Protein AF-A0A915B3B3-F1 (afdb_monomer)

InterPro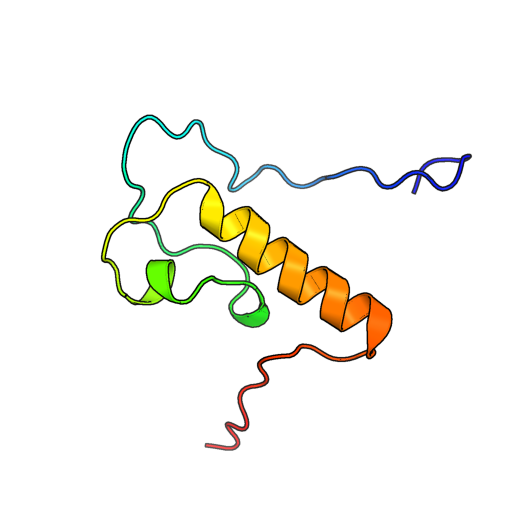 domains:
  IPR000719 Protein kinase domain [PF00069] (3-69)
  IPR000719 Protein kinase domain [PS50011] (1-71)
  IPR011009 Protein kinase-like domain superfamily [SSF56112] (2-69)

Radius of gyration: 14.34 Å; Cα contacts (8 Å, |Δi|>4): 59; chains: 1; bounding box: 28×40×33 Å

Mean predicted aligned error: 5.23 Å

Foldseek 3Di:
DPPVPDDDDDDCVVPDDDPDFDQDDDDDVLLADVVNVVSPTDDPVSVVSSVVQVVCCVVVVDGPDDDPDPD

Nearest PDB structures (foldseek):
  7kx6-assembly1_A  TM=9.879E-01  e=8.230E-06  Homo sapiens
  8u37-assembly1_A  TM=9.000E-01  e=3.165E-04  Homo sapiens
  1xjd-assembly1_A  TM=9.007E-01  e=3.391E-04  Homo sapiens
  8uak-assembly1_A  TM=8.995E-01  e=4.785E-04  Homo sapiens
  2jed-assembly2_B  TM=9.003E-01  e=8.893E-04  Homo sapiens

pLDDT: mean 88.81, std 11.23, range [37.12, 96.62]

Solvent-accessible surface area (backbone atoms only — not comparable to full-atom values): 4734 Å² total; per-residue (Å²): 111,47,99,83,68,43,86,72,93,75,84,64,88,82,67,76,87,81,89,59,73,43,66,80,77,71,80,61,77,77,43,53,35,70,53,49,77,64,60,73,44,35,63,78,63,44,56,57,46,27,48,50,38,50,51,42,26,73,76,71,73,47,64,86,64,70,85,84,76,88,119

Sequence (71 aa):
LTENRSVKLADFGLACTVLGPLYRICGTPTYVAPEMLAEKGYGVSVDLWSLGVILHLMLVGYAPFRSNDRR

Structure (mmCIF, N/CA/C/O backbone):
data_AF-A0A915B3B3-F1
#
_entry.id   AF-A0A915B3B3-F1
#
loop_
_atom_sit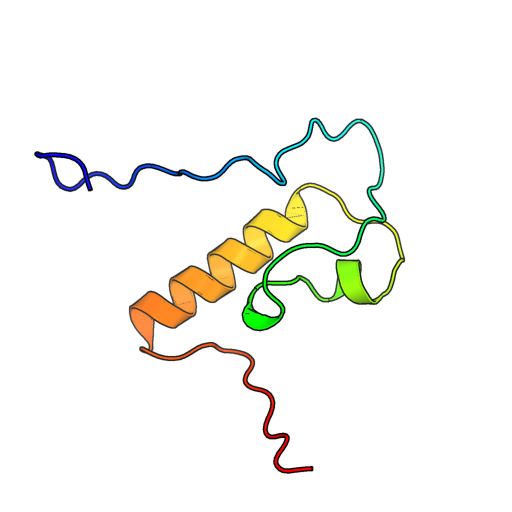e.group_PDB
_atom_site.id
_atom_site.type_symbol
_atom_site.label_atom_id
_atom_site.label_alt_id
_atom_site.label_comp_id
_atom_site.label_asym_id
_atom_site.label_entity_id
_atom_site.label_seq_id
_atom_site.pdbx_PDB_ins_code
_atom_site.Cartn_x
_atom_site.Cartn_y
_atom_site.Cartn_z
_atom_site.occupancy
_atom_site.B_iso_or_equiv
_atom_site.auth_seq_id
_atom_site.auth_comp_id
_atom_site.auth_asym_id
_atom_site.auth_atom_id
_atom_site.pdbx_PDB_model_num
ATOM 1 N N . LEU A 1 1 ? -6.448 5.259 15.105 1.00 78.25 1 LEU A N 1
ATOM 2 C CA . LEU A 1 1 ? -7.603 6.102 14.707 1.00 78.25 1 LEU A CA 1
ATOM 3 C C . LEU A 1 1 ? -7.485 7.437 15.424 1.00 78.25 1 LEU A C 1
ATOM 5 O O . LEU A 1 1 ? -6.982 7.448 16.541 1.00 78.25 1 LEU A O 1
ATOM 9 N N . THR A 1 2 ? -7.876 8.543 14.794 1.00 88.62 2 THR A N 1
ATOM 10 C CA . THR A 1 2 ? -8.016 9.827 15.507 1.00 88.62 2 THR A CA 1
ATOM 11 C C . THR A 1 2 ? -9.219 9.794 16.446 1.00 88.62 2 THR A C 1
ATOM 13 O O . THR A 1 2 ? -10.066 8.906 16.333 1.00 88.62 2 THR A O 1
ATOM 16 N N . GLU A 1 3 ? -9.330 10.790 17.326 1.00 88.38 3 GLU A N 1
ATOM 17 C CA . GLU A 1 3 ? -10.532 11.014 18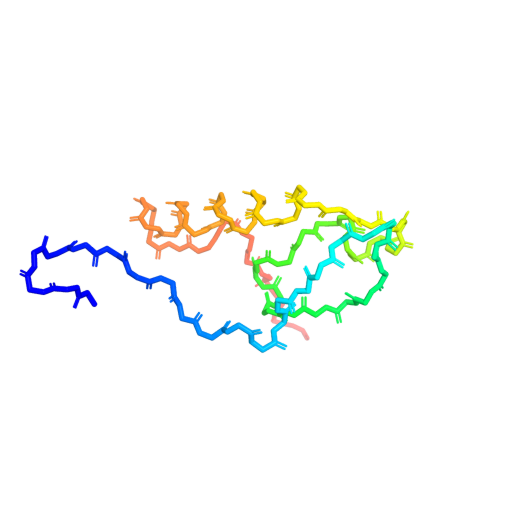.146 1.00 88.38 3 GLU A CA 1
ATOM 18 C C . GLU A 1 3 ? -11.805 11.078 17.280 1.00 88.38 3 GLU A C 1
ATOM 20 O O . GLU A 1 3 ? -12.840 10.525 17.640 1.00 88.38 3 GLU A O 1
ATOM 25 N N . ASN A 1 4 ? -11.683 11.603 16.055 1.00 92.81 4 ASN A N 1
ATOM 26 C CA . ASN A 1 4 ? -12.769 11.706 15.076 1.00 92.81 4 ASN A CA 1
ATOM 27 C C . ASN A 1 4 ? -12.939 10.447 14.203 1.00 92.81 4 ASN A C 1
ATOM 29 O O . ASN A 1 4 ? -13.516 10.519 13.119 1.00 92.81 4 ASN A O 1
ATOM 33 N N . ARG A 1 5 ? -12.401 9.294 14.627 1.00 89.62 5 ARG A N 1
ATOM 34 C CA . ARG A 1 5 ? -12.447 8.012 13.892 1.00 89.62 5 ARG A CA 1
ATOM 35 C C . ARG A 1 5 ? -11.857 8.068 12.476 1.00 89.62 5 ARG A C 1
ATOM 37 O O . ARG A 1 5 ? -12.166 7.224 11.642 1.00 89.62 5 ARG A O 1
ATOM 44 N N . SER A 1 6 ? -10.969 9.019 12.198 1.00 93.88 6 SER A N 1
ATOM 45 C CA . SER A 1 6 ? -10.257 9.086 10.921 1.00 93.88 6 SER A CA 1
ATOM 46 C C . SER A 1 6 ? -9.089 8.100 10.908 1.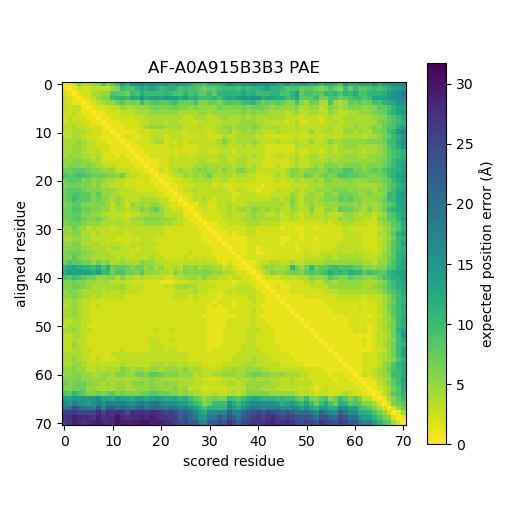00 93.88 6 SER A C 1
ATOM 48 O O . SER A 1 6 ? -8.366 7.940 11.904 1.00 93.88 6 SER A O 1
ATOM 50 N N . VAL A 1 7 ? -8.891 7.449 9.764 1.00 91.31 7 VAL A N 1
ATOM 51 C CA . VAL A 1 7 ? -7.730 6.590 9.519 1.00 91.31 7 VAL A CA 1
ATOM 52 C C . VAL A 1 7 ? -6.507 7.471 9.274 1.00 91.31 7 VAL A C 1
ATOM 54 O O . VAL A 1 7 ? -6.582 8.483 8.582 1.00 91.31 7 VAL A O 1
ATOM 57 N N . LYS A 1 8 ? -5.377 7.089 9.868 1.00 93.50 8 LYS A N 1
ATOM 58 C CA . LYS A 1 8 ? -4.063 7.677 9.610 1.00 93.50 8 LYS A CA 1
ATOM 59 C C . LYS A 1 8 ? -3.157 6.562 9.119 1.00 93.50 8 LYS A C 1
ATOM 61 O O . LYS A 1 8 ? -3.114 5.509 9.754 1.00 93.50 8 LYS A O 1
ATOM 66 N N . LEU A 1 9 ? -2.463 6.799 8.012 1.00 92.19 9 LEU A N 1
ATOM 67 C CA . LEU A 1 9 ? -1.399 5.910 7.565 1.00 92.19 9 LEU A CA 1
ATOM 68 C C . LEU A 1 9 ? -0.176 6.113 8.462 1.00 92.19 9 LEU A C 1
ATOM 70 O O . LEU A 1 9 ? 0.116 7.231 8.890 1.00 92.19 9 LEU A O 1
ATOM 74 N N . ALA A 1 10 ? 0.502 5.017 8.764 1.00 92.75 10 ALA A N 1
ATOM 75 C CA . ALA A 1 10 ? 1.713 4.975 9.566 1.00 92.75 10 ALA A CA 1
ATOM 76 C C . ALA A 1 10 ? 2.685 3.980 8.924 1.00 92.75 10 ALA A C 1
ATOM 78 O O . ALA A 1 10 ? 2.292 3.243 8.025 1.00 92.75 10 ALA A O 1
ATOM 79 N N . ASP A 1 11 ? 3.922 3.970 9.418 1.00 91.69 11 ASP A N 1
ATOM 80 C CA . ASP A 1 11 ? 5.006 3.109 8.935 1.00 91.69 11 ASP A CA 1
ATOM 81 C C . ASP A 1 11 ? 5.371 3.337 7.456 1.00 91.69 11 ASP A C 1
ATOM 83 O O . ASP A 1 11 ? 4.979 2.618 6.541 1.00 91.69 11 ASP A O 1
ATOM 87 N N . PHE A 1 12 ? 6.165 4.385 7.231 1.00 94.81 12 PHE A N 1
ATOM 88 C CA . PHE A 1 12 ? 6.676 4.763 5.912 1.00 94.81 12 PHE A CA 1
ATOM 89 C C . PHE A 1 12 ? 8.051 4.132 5.620 1.00 94.81 12 PHE A C 1
ATOM 91 O O . PHE A 1 12 ? 8.787 4.638 4.777 1.00 94.81 12 PHE A O 1
ATOM 98 N N . GLY A 1 13 ? 8.422 3.030 6.288 1.00 93.62 13 GLY A N 1
ATOM 99 C CA . GLY A 1 13 ? 9.737 2.391 6.122 1.00 93.62 13 GLY A CA 1
ATOM 100 C C . GLY A 1 13 ? 10.016 1.866 4.706 1.00 93.62 13 GLY A C 1
ATOM 101 O O . GLY A 1 13 ? 11.173 1.744 4.309 1.00 93.62 13 GLY A O 1
ATOM 102 N N . LEU A 1 14 ? 8.961 1.591 3.931 1.00 92.69 14 LEU A N 1
ATOM 103 C CA . LEU A 1 14 ? 9.040 1.178 2.523 1.00 92.69 14 LEU A CA 1
ATOM 104 C C . LEU A 1 14 ? 8.654 2.292 1.538 1.00 92.69 14 LEU A C 1
ATOM 106 O O . LEU A 1 14 ? 8.731 2.085 0.327 1.00 92.69 14 LEU A O 1
ATOM 110 N N . ALA A 1 15 ? 8.240 3.461 2.033 1.00 93.69 15 ALA A N 1
ATOM 111 C CA . ALA A 1 15 ? 7.828 4.561 1.177 1.00 93.69 15 ALA A CA 1
ATOM 112 C C . ALA A 1 15 ? 9.033 5.129 0.421 1.00 93.69 15 ALA A C 1
ATOM 114 O O . ALA A 1 15 ? 10.106 5.346 0.987 1.00 93.69 15 ALA A O 1
ATOM 115 N N . CYS A 1 16 ? 8.855 5.390 -0.869 1.00 93.44 16 CYS A N 1
ATOM 116 C CA . CYS A 1 16 ? 9.889 5.989 -1.697 1.00 93.44 16 CYS A CA 1
ATOM 117 C C . CYS A 1 16 ? 9.282 6.836 -2.815 1.00 93.44 16 CYS A C 1
ATOM 119 O O . CYS A 1 16 ? 8.137 6.642 -3.221 1.00 93.44 16 CYS A O 1
ATOM 121 N N . THR A 1 17 ? 10.070 7.780 -3.323 1.00 94.06 17 THR A N 1
ATOM 122 C CA . THR A 1 17 ? 9.708 8.539 -4.519 1.00 94.06 17 THR A CA 1
ATOM 123 C C . THR A 1 17 ? 9.948 7.676 -5.753 1.00 94.06 17 THR A C 1
ATOM 125 O O . THR A 1 17 ? 11.069 7.234 -6.004 1.00 94.06 17 THR A O 1
ATOM 128 N N . VAL A 1 18 ? 8.901 7.464 -6.546 1.00 93.44 18 VAL A N 1
ATOM 129 C CA . VAL A 1 18 ? 8.970 6.688 -7.788 1.00 93.44 18 VAL A CA 1
ATOM 130 C C . VAL A 1 18 ? 9.450 7.597 -8.923 1.00 93.44 18 VAL A C 1
ATOM 132 O O . VAL A 1 18 ? 8.699 8.439 -9.404 1.00 93.44 18 VAL A O 1
ATOM 135 N N . LEU A 1 19 ? 10.708 7.438 -9.345 1.00 92.69 19 LEU A N 1
ATOM 136 C CA . LEU A 1 19 ? 11.300 8.157 -10.492 1.00 92.69 19 LEU A CA 1
ATOM 137 C C . LEU A 1 19 ? 11.374 7.299 -11.769 1.00 92.69 19 LEU A C 1
ATOM 139 O O . LEU A 1 19 ? 11.748 7.784 -12.832 1.00 92.69 19 LEU A O 1
ATOM 143 N N . GLY A 1 20 ? 11.034 6.018 -11.655 1.00 92.56 20 GLY A N 1
ATOM 144 C CA . GLY A 1 20 ? 11.094 5.009 -12.705 1.00 92.56 20 GLY A CA 1
ATOM 145 C C . GLY A 1 20 ? 10.573 3.669 -12.174 1.00 92.56 20 GLY A C 1
ATOM 146 O O . GLY A 1 20 ? 10.105 3.617 -11.033 1.00 92.56 20 GLY A O 1
ATOM 147 N N . PRO A 1 21 ? 10.638 2.590 -12.971 1.00 92.25 21 PRO A N 1
ATOM 148 C CA . PRO A 1 21 ? 10.206 1.272 -12.524 1.00 92.25 21 PRO A CA 1
ATOM 149 C C . PRO A 1 21 ? 11.026 0.807 -11.315 1.00 92.25 21 PRO A C 1
ATOM 151 O O . PRO A 1 21 ? 12.257 0.879 -11.309 1.00 92.25 21 PRO A O 1
ATOM 154 N N . LEU A 1 22 ? 10.324 0.332 -10.291 1.00 92.75 22 LEU A N 1
ATOM 155 C CA . LEU A 1 22 ? 10.902 -0.259 -9.092 1.00 92.75 22 LEU A CA 1
ATOM 156 C C . LEU A 1 22 ? 10.976 -1.780 -9.242 1.00 92.75 22 LEU A C 1
ATOM 158 O O . LEU A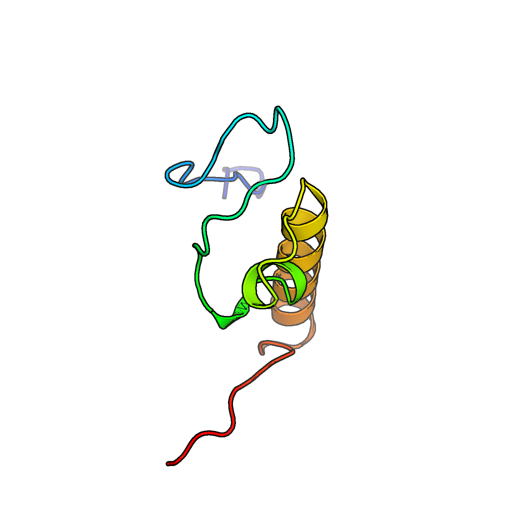 1 22 ? 10.108 -2.386 -9.859 1.00 92.75 22 LEU A O 1
ATOM 162 N N . TYR A 1 23 ? 11.998 -2.396 -8.648 1.00 91.94 23 TYR A N 1
ATOM 163 C CA . TYR A 1 23 ? 12.241 -3.845 -8.753 1.00 91.94 23 TYR A CA 1
ATOM 164 C C . TYR A 1 23 ? 12.426 -4.531 -7.396 1.00 91.94 23 TYR A C 1
ATOM 166 O O . TYR A 1 23 ? 12.567 -5.746 -7.322 1.00 91.94 23 TYR A O 1
ATOM 174 N N . ARG A 1 24 ? 12.452 -3.766 -6.299 1.00 88.06 24 ARG A N 1
ATOM 175 C CA . ARG A 1 24 ? 12.654 -4.327 -4.963 1.00 88.06 24 ARG A CA 1
ATOM 176 C C . ARG A 1 24 ? 11.387 -5.054 -4.521 1.00 88.06 24 ARG A C 1
ATOM 178 O O . ARG A 1 24 ? 10.369 -4.419 -4.288 1.00 88.06 24 ARG A O 1
ATOM 185 N N . ILE A 1 25 ? 11.472 -6.361 -4.311 1.00 87.50 25 ILE A N 1
ATOM 186 C CA . ILE A 1 25 ? 10.392 -7.099 -3.654 1.00 87.50 25 ILE A CA 1
ATOM 187 C C . ILE A 1 25 ? 10.426 -6.766 -2.159 1.00 87.50 25 ILE A C 1
ATOM 189 O O . ILE A 1 25 ? 11.406 -7.042 -1.466 1.00 87.50 25 ILE A O 1
ATOM 193 N N . CYS A 1 26 ? 9.367 -6.137 -1.663 1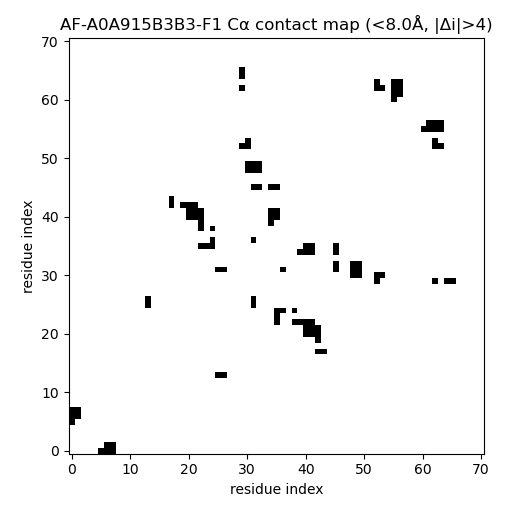.00 87.75 26 CYS A N 1
ATOM 194 C CA . CYS A 1 26 ? 9.184 -5.822 -0.251 1.00 87.75 26 CYS A CA 1
ATOM 195 C C . CYS A 1 26 ? 7.697 -5.846 0.123 1.00 87.75 26 CYS A C 1
ATOM 197 O O . CYS A 1 26 ? 6.825 -5.855 -0.743 1.00 87.75 26 CYS A O 1
ATOM 199 N N . GLY A 1 27 ? 7.422 -5.857 1.428 1.00 86.31 27 GLY A N 1
ATOM 200 C CA . GLY A 1 27 ? 6.069 -5.894 1.980 1.00 86.31 27 GLY A CA 1
ATOM 201 C C . GLY A 1 27 ? 5.699 -7.252 2.573 1.00 86.31 27 GLY A C 1
ATOM 202 O O . GLY A 1 27 ? 6.482 -8.202 2.577 1.00 86.31 27 GLY A O 1
ATOM 203 N N . THR A 1 28 ? 4.493 -7.331 3.124 1.00 88.06 28 THR A N 1
ATOM 204 C CA . THR A 1 28 ? 3.953 -8.573 3.685 1.00 88.06 28 THR A CA 1
ATOM 205 C C . THR A 1 28 ? 3.312 -9.400 2.564 1.00 88.06 28 THR A C 1
ATOM 207 O O . THR A 1 28 ? 2.429 -8.866 1.893 1.00 88.06 28 THR A O 1
ATOM 210 N N . PRO A 1 29 ? 3.679 -10.687 2.373 1.00 86.75 29 PRO A N 1
ATOM 211 C CA . PRO A 1 29 ? 3.317 -11.480 1.188 1.00 86.75 29 PRO A CA 1
ATOM 212 C C . PRO A 1 29 ? 1.841 -11.436 0.775 1.00 86.75 29 PRO A C 1
ATOM 214 O O . PRO A 1 29 ? 1.534 -11.373 -0.408 1.00 86.75 29 PRO A O 1
ATOM 217 N N . THR A 1 30 ? 0.921 -11.400 1.739 1.00 88.62 30 THR A N 1
ATOM 218 C CA . THR A 1 30 ? -0.531 -11.350 1.504 1.0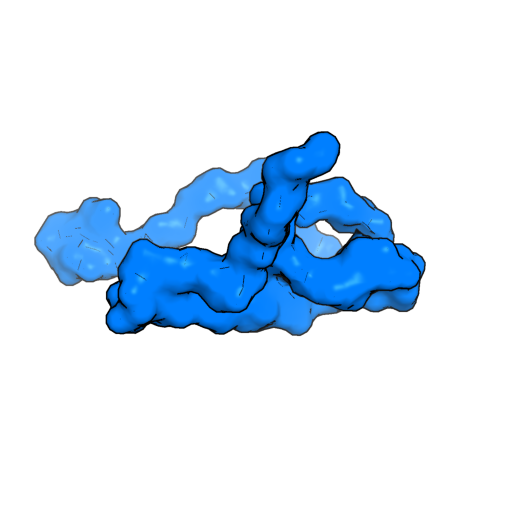0 88.62 30 THR A CA 1
ATOM 219 C C . THR A 1 30 ? -1.007 -10.099 0.752 1.00 88.62 30 THR A C 1
ATOM 221 O O . THR A 1 30 ? -2.067 -10.133 0.134 1.00 88.62 30 THR A O 1
ATOM 224 N N . TYR A 1 31 ? -0.252 -8.998 0.809 1.00 92.44 31 TYR A N 1
ATOM 225 C CA . TYR A 1 31 ? -0.607 -7.708 0.203 1.00 92.44 31 TYR A CA 1
ATOM 226 C C . TYR A 1 31 ? 0.212 -7.392 -1.052 1.00 92.44 31 TYR A C 1
ATOM 228 O O . TYR A 1 31 ? -0.088 -6.426 -1.743 1.00 92.44 31 TYR A O 1
ATOM 236 N N . VAL A 1 32 ? 1.238 -8.191 -1.356 1.00 92.12 32 VAL A N 1
ATOM 237 C CA . VAL A 1 32 ? 2.151 -7.937 -2.475 1.00 92.12 32 VAL A CA 1
ATOM 238 C C . VAL A 1 32 ? 1.428 -8.139 -3.808 1.00 92.12 32 VAL A C 1
ATOM 240 O O . VAL A 1 32 ? 0.702 -9.118 -3.999 1.00 92.12 32 VAL A O 1
ATOM 243 N N . ALA A 1 33 ? 1.634 -7.202 -4.733 1.00 93.25 33 ALA A N 1
ATOM 244 C CA . ALA A 1 33 ? 1.059 -7.256 -6.070 1.00 93.25 33 ALA A CA 1
ATOM 245 C C . ALA A 1 33 ? 1.792 -8.282 -6.959 1.00 93.25 33 ALA A C 1
ATOM 247 O O . ALA A 1 33 ? 3.014 -8.435 -6.848 1.00 93.25 33 ALA A O 1
ATOM 248 N N . PRO A 1 34 ? 1.090 -8.992 -7.861 1.00 92.06 34 PRO A N 1
ATOM 249 C CA . PRO A 1 34 ? 1.689 -10.043 -8.683 1.00 92.06 34 PRO A CA 1
ATOM 250 C C . PRO A 1 34 ? 2.804 -9.523 -9.603 1.00 92.06 34 PRO A C 1
ATOM 252 O O . PRO A 1 34 ? 3.769 -10.240 -9.861 1.00 92.06 34 PRO A O 1
ATOM 255 N N . GLU A 1 35 ? 2.727 -8.276 -10.068 1.00 91.88 35 GLU A N 1
ATOM 256 C CA . GLU A 1 35 ? 3.770 -7.645 -10.883 1.00 91.88 35 GLU A CA 1
ATOM 257 C C . GLU A 1 35 ? 5.092 -7.441 -10.133 1.00 91.88 35 GLU A C 1
ATOM 259 O O . GLU A 1 35 ? 6.150 -7.467 -10.762 1.00 91.88 35 GLU A O 1
ATOM 264 N N . MET A 1 36 ? 5.054 -7.306 -8.801 1.00 91.06 36 MET A N 1
ATOM 265 C CA . MET A 1 36 ? 6.265 -7.249 -7.975 1.00 91.06 36 MET A CA 1
ATOM 266 C C . MET A 1 36 ? 6.970 -8.607 -7.966 1.00 91.06 36 MET A C 1
ATOM 268 O O . MET A 1 36 ? 8.189 -8.663 -8.077 1.00 91.06 36 MET A O 1
ATOM 272 N N . LEU A 1 37 ? 6.201 -9.699 -7.888 1.00 89.00 37 LEU A N 1
ATOM 273 C CA . LEU A 1 37 ? 6.717 -11.074 -7.904 1.00 89.00 37 LEU A CA 1
ATOM 274 C C . LEU A 1 37 ? 7.218 -11.500 -9.287 1.00 89.00 37 LEU A C 1
ATOM 276 O O . LEU A 1 37 ? 8.070 -12.374 -9.397 1.00 89.00 37 LEU A O 1
ATOM 280 N N . ALA A 1 38 ? 6.677 -10.898 -10.346 1.00 88.75 38 ALA A N 1
ATOM 281 C CA . ALA A 1 38 ? 7.100 -11.159 -11.715 1.00 88.75 38 ALA A CA 1
ATOM 282 C C . ALA A 1 38 ? 8.414 -10.450 -12.093 1.00 88.75 38 ALA A C 1
ATOM 284 O O . ALA A 1 38 ? 8.886 -10.650 -13.210 1.00 88.75 38 ALA A O 1
ATOM 285 N N . GLU A 1 39 ? 8.956 -9.590 -11.220 1.00 84.44 39 GLU A N 1
ATOM 286 C CA . GLU A 1 39 ? 10.198 -8.822 -11.422 1.00 84.44 39 GLU A CA 1
ATOM 287 C C . GLU A 1 39 ? 10.231 -7.994 -12.726 1.00 84.44 39 GLU A C 1
ATOM 289 O O . GLU A 1 39 ? 11.287 -7.594 -13.210 1.00 84.44 39 GLU A O 1
ATOM 294 N N . LYS A 1 40 ? 9.061 -7.670 -13.294 1.00 84.44 40 LYS A N 1
ATOM 295 C CA . LYS A 1 40 ? 8.933 -6.922 -14.563 1.00 84.44 40 LYS A CA 1
ATOM 296 C C . LYS A 1 40 ? 9.126 -5.410 -14.413 1.00 84.44 40 LYS A C 1
ATOM 298 O O . LYS A 1 40 ? 9.020 -4.681 -15.397 1.00 84.44 40 LYS A O 1
ATOM 303 N N . GLY A 1 41 ? 9.403 -4.951 -13.196 1.00 89.06 41 GLY A N 1
ATOM 304 C CA . GLY A 1 41 ? 9.338 -3.546 -12.828 1.00 89.06 41 GLY A CA 1
ATOM 305 C C . GLY A 1 41 ? 7.900 -3.133 -12.516 1.00 89.06 41 GLY A C 1
ATOM 306 O O . GLY A 1 41 ? 6.972 -3.453 -13.257 1.00 89.06 41 GLY A O 1
ATOM 307 N N . TYR A 1 42 ? 7.708 -2.422 -11.410 1.00 94.00 42 TYR A N 1
ATOM 308 C CA . TYR A 1 42 ? 6.399 -1.954 -10.963 1.00 94.00 42 TYR A CA 1
ATOM 309 C C . TYR A 1 42 ? 6.408 -0.448 -10.675 1.00 94.00 42 TYR A C 1
ATOM 311 O O . TYR A 1 42 ? 7.461 0.179 -10.545 1.00 94.00 42 TYR A O 1
ATOM 319 N N . GLY A 1 43 ? 5.215 0.142 -10.607 1.00 92.94 43 GLY A N 1
ATOM 320 C CA . GLY A 1 43 ? 5.008 1.552 -10.276 1.00 92.94 43 GLY A CA 1
ATOM 321 C C . GLY A 1 43 ? 4.010 1.714 -9.134 1.00 92.94 43 GLY A C 1
ATOM 322 O O . GLY A 1 43 ? 3.786 0.795 -8.357 1.00 92.94 43 GLY A O 1
ATOM 323 N N . VAL A 1 44 ? 3.355 2.870 -9.066 1.00 94.56 44 VAL A N 1
ATOM 324 C CA . VAL A 1 44 ? 2.394 3.213 -7.997 1.00 94.56 44 VAL A CA 1
ATOM 325 C C . VAL A 1 44 ? 1.121 2.347 -7.978 1.00 94.56 44 VAL A C 1
ATOM 327 O O . VAL A 1 44 ? 0.352 2.396 -7.023 1.00 94.56 44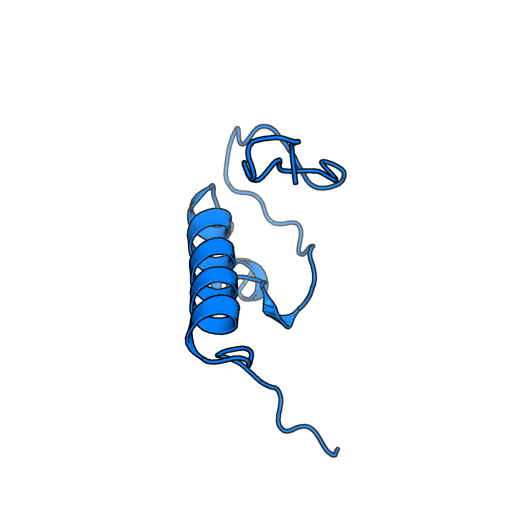 VAL A O 1
ATOM 330 N N . SER A 1 45 ? 0.871 1.537 -9.016 1.00 95.00 45 SER A N 1
ATOM 331 C CA . SER A 1 45 ? -0.300 0.648 -9.090 1.00 95.00 45 SER A CA 1
ATOM 332 C C . SER A 1 45 ? -0.312 -0.433 -8.007 1.00 95.00 45 SER A C 1
ATOM 334 O O . SER A 1 45 ? -1.387 -0.889 -7.618 1.00 95.00 45 SER A O 1
ATOM 336 N N . VAL A 1 46 ? 0.856 -0.811 -7.480 1.00 94.69 46 VAL A N 1
ATOM 337 C CA . VAL A 1 46 ? 0.977 -1.844 -6.436 1.00 94.69 46 VAL A CA 1
ATOM 338 C C . VAL A 1 46 ? 0.325 -1.425 -5.116 1.00 94.69 46 VAL A C 1
ATOM 340 O O . VAL A 1 46 ? -0.177 -2.269 -4.368 1.00 94.69 46 VAL A O 1
ATOM 343 N N . ASP A 1 47 ? 0.253 -0.118 -4.852 1.00 94.69 47 ASP A N 1
ATOM 344 C CA . ASP A 1 47 ? -0.435 0.423 -3.679 1.00 94.69 47 ASP A CA 1
ATOM 345 C C . ASP A 1 47 ? -1.957 0.263 -3.814 1.00 94.69 47 ASP A C 1
ATOM 347 O O . ASP A 1 47 ? -2.640 -0.048 -2.837 1.00 94.69 47 ASP A O 1
ATOM 351 N N . LEU A 1 48 ? -2.498 0.397 -5.034 1.00 96.06 48 LEU A N 1
ATOM 352 C CA . LEU A 1 48 ? -3.921 0.158 -5.310 1.00 96.06 48 LEU A CA 1
ATOM 353 C C . LEU A 1 48 ? -4.284 -1.321 -5.165 1.00 96.06 48 LEU A C 1
ATOM 355 O O . LEU A 1 48 ? -5.350 -1.639 -4.635 1.00 96.06 48 LEU A O 1
ATOM 359 N N . TRP A 1 49 ? -3.394 -2.223 -5.583 1.00 95.50 49 TRP A N 1
ATOM 360 C CA . TRP A 1 49 ? -3.557 -3.654 -5.330 1.00 95.50 49 TRP A CA 1
ATOM 361 C C . TRP A 1 49 ? -3.633 -3.943 -3.826 1.00 95.50 49 TRP A C 1
ATOM 363 O O . TRP A 1 49 ? -4.596 -4.551 -3.353 1.00 95.50 49 TRP A O 1
ATOM 373 N N . SER A 1 50 ? -2.658 -3.438 -3.066 1.00 94.94 50 SER A N 1
ATOM 374 C CA . SER A 1 50 ? -2.596 -3.599 -1.608 1.00 94.94 50 SER A CA 1
ATOM 375 C C . SER A 1 50 ? -3.848 -3.039 -0.925 1.00 94.94 50 SER A C 1
ATOM 377 O O . SER A 1 50 ? -4.428 -3.689 -0.053 1.00 94.94 50 SER A O 1
ATOM 379 N N . LEU A 1 51 ? -4.329 -1.869 -1.362 1.00 95.56 51 LEU A N 1
ATOM 380 C CA . LEU A 1 51 ? -5.579 -1.275 -0.886 1.00 95.56 51 LEU A CA 1
ATOM 381 C C . LEU A 1 51 ? -6.791 -2.172 -1.172 1.00 95.56 51 LEU A C 1
ATOM 383 O O . LEU A 1 51 ? -7.652 -2.321 -0.306 1.00 95.56 51 LEU A O 1
ATOM 387 N N . GLY A 1 52 ? -6.854 -2.800 -2.348 1.00 96.62 52 GLY A N 1
ATOM 388 C CA . GLY A 1 52 ? -7.900 -3.763 -2.700 1.00 96.62 52 GLY A CA 1
ATOM 389 C C . GLY A 1 52 ? -7.910 -4.985 -1.777 1.00 96.62 52 GLY A C 1
ATOM 390 O O . GLY A 1 52 ? -8.973 -5.396 -1.306 1.00 96.62 52 GLY A O 1
ATOM 391 N N . VAL A 1 53 ? -6.730 -5.516 -1.443 1.00 95.88 53 VAL A N 1
ATOM 392 C CA . VAL A 1 53 ? -6.576 -6.605 -0.464 1.00 95.88 53 VAL A CA 1
ATOM 393 C C . VAL A 1 53 ? -7.087 -6.181 0.917 1.00 95.88 53 VAL A C 1
ATOM 395 O O . VAL A 1 53 ? -7.847 -6.924 1.542 1.00 95.88 53 VAL A O 1
ATOM 398 N N . ILE A 1 54 ? -6.723 -4.980 1.385 1.00 95.00 54 ILE A N 1
ATOM 399 C CA . ILE A 1 54 ? -7.179 -4.434 2.676 1.00 95.00 54 ILE A CA 1
ATOM 400 C C . ILE A 1 54 ? -8.699 -4.229 2.676 1.00 95.00 54 ILE A C 1
ATOM 402 O O . ILE A 1 54 ? -9.369 -4.604 3.637 1.00 95.00 54 ILE A O 1
ATOM 406 N N . LEU A 1 55 ? -9.266 -3.677 1.601 1.00 96.00 55 LEU A N 1
ATOM 407 C CA . LEU A 1 55 ? -10.711 -3.485 1.467 1.00 96.00 55 LEU A CA 1
ATOM 408 C C . LEU A 1 55 ? -11.459 -4.818 1.529 1.00 96.00 55 LEU A C 1
ATOM 410 O O . LEU A 1 55 ? -12.445 -4.935 2.255 1.00 96.00 55 LEU A O 1
ATOM 414 N N . HIS A 1 56 ? -10.968 -5.835 0.821 1.00 95.81 56 HIS A N 1
ATOM 415 C CA . HIS A 1 56 ? -11.538 -7.176 0.886 1.00 95.81 56 HIS A CA 1
ATOM 416 C C . HIS A 1 56 ? -11.474 -7.742 2.310 1.00 95.81 56 HIS A C 1
ATOM 418 O O . HIS A 1 56 ? -12.479 -8.241 2.810 1.00 95.81 56 HIS A O 1
ATOM 424 N N . LEU A 1 57 ? -10.336 -7.600 2.995 1.00 94.56 57 LEU A N 1
ATOM 425 C CA . LEU A 1 57 ? -10.182 -8.039 4.383 1.00 94.56 57 LEU A CA 1
ATOM 426 C C . LEU A 1 57 ? -11.198 -7.364 5.316 1.00 94.56 57 LEU A C 1
ATOM 428 O O . LEU A 1 57 ? -11.778 -8.034 6.166 1.00 94.56 57 LEU A O 1
ATOM 432 N N . MET A 1 58 ? -11.445 -6.063 5.139 1.00 94.31 58 MET A N 1
ATOM 433 C CA . MET A 1 58 ? -12.425 -5.315 5.935 1.00 94.31 58 MET A CA 1
ATOM 434 C C . MET A 1 58 ? -13.872 -5.748 5.668 1.00 94.31 58 MET A C 1
ATOM 436 O O . MET A 1 58 ? -14.674 -5.765 6.597 1.00 94.31 58 MET A O 1
ATOM 440 N N . LEU A 1 59 ? -14.213 -6.088 4.422 1.00 96.56 59 LEU A N 1
ATOM 441 C CA . LEU A 1 59 ? -15.579 -6.461 4.034 1.00 96.56 59 LEU A CA 1
ATOM 442 C C . LEU A 1 59 ? -15.906 -7.930 4.317 1.00 96.56 59 LEU A C 1
ATOM 444 O O . LEU A 1 59 ? -17.023 -8.253 4.709 1.00 96.56 59 LEU A O 1
ATOM 448 N N . VAL A 1 60 ? -14.945 -8.820 4.082 1.00 95.75 60 VAL A N 1
ATOM 449 C CA . VAL A 1 60 ? -15.148 -10.275 4.077 1.00 95.75 60 VAL A CA 1
ATOM 450 C C . VAL A 1 60 ? -14.597 -10.933 5.350 1.00 95.75 60 VAL A C 1
ATOM 452 O O . VAL A 1 60 ? -15.022 -12.024 5.725 1.00 95.75 60 VAL A O 1
ATOM 455 N N . GLY A 1 61 ? -13.672 -10.273 6.053 1.00 93.69 61 GLY A N 1
ATOM 456 C CA . GLY A 1 61 ? -13.059 -10.774 7.289 1.00 93.69 61 GLY A CA 1
ATOM 457 C C . GLY A 1 61 ? -11.883 -11.732 7.074 1.00 93.69 61 GLY A C 1
ATOM 458 O O . GLY A 1 61 ? -11.315 -12.242 8.039 1.00 93.69 61 GLY A O 1
ATOM 459 N N . TYR A 1 62 ? -11.483 -11.985 5.826 1.00 90.62 62 TYR A N 1
ATOM 460 C CA . TYR A 1 62 ? -10.285 -12.752 5.491 1.00 90.62 62 TYR A CA 1
ATOM 461 C C . TYR A 1 62 ? -9.584 -12.213 4.244 1.00 90.62 62 TYR A C 1
ATOM 463 O O . TYR A 1 62 ? -10.179 -11.473 3.479 1.00 90.62 62 TYR A O 1
ATOM 471 N N . ALA A 1 63 ? -8.305 -12.552 4.059 1.00 88.38 63 ALA A N 1
ATOM 472 C CA . ALA A 1 63 ? -7.537 -12.125 2.892 1.00 88.38 63 ALA A CA 1
ATOM 473 C C . ALA A 1 63 ? -8.007 -12.848 1.612 1.00 88.38 63 ALA A C 1
ATOM 475 O O . ALA A 1 63 ? -8.243 -14.057 1.675 1.00 88.38 63 ALA A O 1
ATOM 476 N N . PRO A 1 64 ? -8.067 -12.159 0.456 1.00 90.50 64 PRO A N 1
ATOM 477 C CA . PRO A 1 64 ? -8.560 -12.737 -0.798 1.00 90.50 64 PRO A CA 1
ATOM 478 C C . PRO A 1 64 ? -7.644 -13.843 -1.334 1.00 90.50 64 PRO A C 1
ATOM 480 O O . PRO A 1 64 ? -8.114 -14.805 -1.934 1.00 90.50 64 PRO A O 1
ATOM 483 N N . PHE A 1 65 ? -6.337 -13.727 -1.081 1.00 87.19 65 PHE A N 1
ATOM 484 C CA . PHE A 1 65 ? -5.330 -14.701 -1.480 1.00 87.19 65 PHE A CA 1
ATOM 485 C C . PHE A 1 65 ? -4.728 -15.321 -0.223 1.00 87.19 65 PHE A C 1
ATOM 487 O O . PHE A 1 65 ? -3.942 -14.700 0.493 1.00 87.19 65 PHE A O 1
ATOM 494 N N . ARG A 1 66 ? -5.139 -16.552 0.074 1.00 73.94 66 ARG A N 1
ATOM 495 C CA . ARG A 1 66 ? -4.569 -17.374 1.143 1.00 73.94 66 ARG A CA 1
ATOM 496 C C . ARG A 1 66 ? -3.754 -18.483 0.498 1.00 73.94 66 ARG A C 1
ATOM 498 O O . ARG A 1 66 ? -4.270 -19.186 -0.370 1.00 73.94 66 ARG A O 1
ATOM 505 N N . SER A 1 67 ? -2.506 -18.658 0.923 1.00 67.50 67 SER A N 1
ATOM 506 C CA . SER A 1 67 ? -1.784 -19.884 0.602 1.00 67.50 67 SER A CA 1
ATOM 507 C C . SER A 1 67 ? -2.467 -21.037 1.337 1.00 67.50 67 SER A C 1
ATOM 509 O O . SER A 1 67 ? -2.744 -20.958 2.533 1.00 67.50 67 SER A O 1
ATOM 511 N N . ASN A 1 68 ? -2.772 -22.111 0.613 1.00 60.31 68 ASN A N 1
ATOM 512 C CA . ASN A 1 68 ? -3.272 -23.349 1.210 1.00 60.31 68 ASN A CA 1
ATOM 513 C C . ASN A 1 68 ? -2.113 -24.292 1.582 1.00 60.31 68 ASN A C 1
ATOM 515 O O . ASN A 1 68 ? -2.312 -25.502 1.688 1.00 60.31 68 ASN A O 1
ATOM 519 N N . ASP A 1 69 ? -0.896 -23.752 1.725 1.00 51.97 69 ASP A N 1
ATOM 520 C CA . ASP A 1 69 ? 0.303 -24.559 1.918 1.00 51.97 69 ASP A CA 1
ATOM 521 C C . ASP A 1 69 ? 0.346 -25.132 3.336 1.00 51.97 69 ASP A C 1
ATOM 523 O O . ASP A 1 69 ? 0.798 -24.523 4.304 1.00 51.97 69 ASP A O 1
ATOM 527 N N . ARG A 1 70 ? -0.181 -26.353 3.425 1.00 43.56 70 ARG A N 1
ATOM 528 C CA . ARG A 1 70 ? 0.222 -27.396 4.367 1.00 43.56 70 ARG A CA 1
ATOM 529 C C . ARG A 1 70 ? 1.261 -28.318 3.710 1.00 43.56 70 ARG A C 1
ATOM 531 O O . ARG A 1 70 ? 1.066 -29.536 3.712 1.00 43.56 70 ARG A O 1
ATOM 538 N N . ARG A 1 71 ? 2.327 -27.777 3.122 1.00 37.12 71 ARG A N 1
ATOM 539 C CA . ARG A 1 71 ? 3.485 -28.570 2.692 1.00 37.12 71 ARG A CA 1
ATOM 540 C C . ARG A 1 71 ? 4.792 -27.866 2.987 1.00 37.12 71 ARG A C 1
ATOM 542 O O . ARG A 1 71 ? 4.850 -26.639 2.7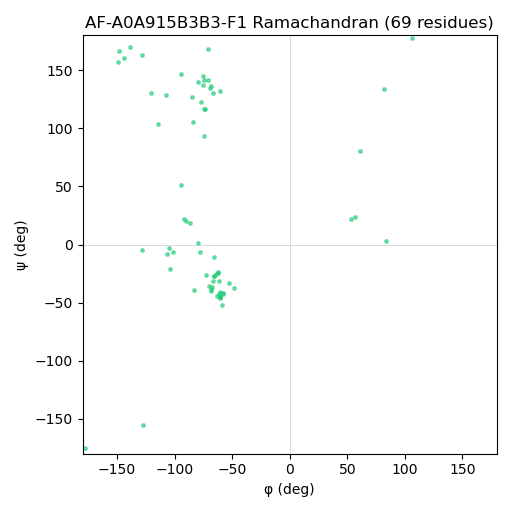82 1.00 37.12 71 ARG A O 1
#

Secondary structure (DSSP, 8-state):
--TT--------TT----SS-B----S-GGG--HHHHTTS-B-THHHHHHHHHHHHHHHHSS-SS------

Organism: Parascaris univalens (NCBI:txid6257)